Protein AF-A0A8S0RV98-F1 (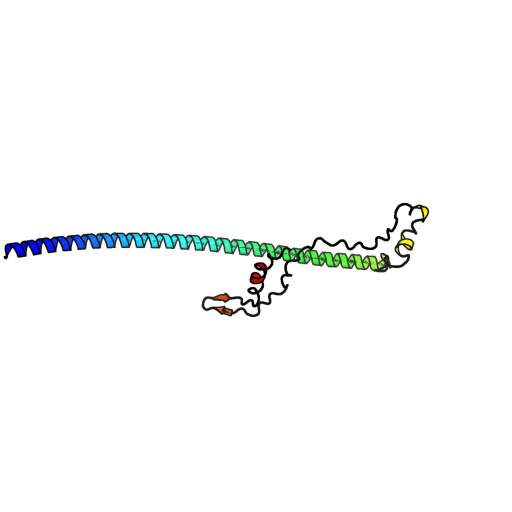afdb_monomer_lite)

Secondary structure (DSSP, 8-state):
-HHHHHHHHHHHHHHHHHHHHHHHHHHHHHHHHHHHHHHHHHHHHHHHHHHHHHHHHHHHHHHHHHHHHHHHHHHHHHHHHHHHHHHHHHHHHTT--TTGGGSTTHHHHHH-PPPGGG-TT------------------PPPPPS------EEE-TTS-EEE--SSSTTHHHHTTTSS----

Structure (mmCIF, N/CA/C/O backbone):
data_AF-A0A8S0RV98-F1
#
_entry.id   AF-A0A8S0RV98-F1
#
loop_
_atom_site.group_PDB
_atom_site.id
_atom_site.type_symbol
_atom_site.label_atom_id
_atom_site.label_alt_id
_atom_site.label_comp_id
_atom_site.label_asym_id
_atom_site.label_entity_id
_atom_site.label_seq_id
_atom_site.pdbx_PDB_ins_code
_atom_site.Cartn_x
_atom_site.Cartn_y
_atom_site.Cartn_z
_atom_site.occupancy
_atom_site.B_iso_or_equiv
_atom_site.auth_seq_id
_atom_site.auth_comp_id
_atom_site.auth_asym_id
_atom_site.auth_atom_id
_atom_site.pdbx_PDB_model_num
ATOM 1 N N . MET A 1 1 ? -26.955 -9.764 72.914 1.00 72.31 1 MET A N 1
ATOM 2 C CA . MET A 1 1 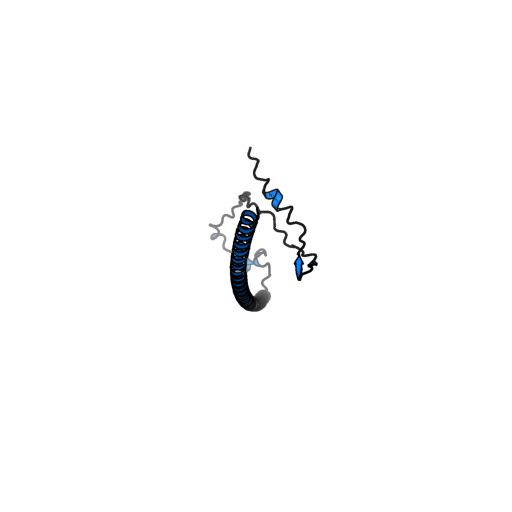? -26.156 -10.585 71.975 1.00 72.31 1 MET A CA 1
ATOM 3 C C . MET A 1 1 ? -26.896 -10.869 70.667 1.00 72.31 1 MET A C 1
ATOM 5 O O . MET A 1 1 ? -26.377 -10.529 69.619 1.00 72.31 1 MET A O 1
ATOM 9 N N . THR A 1 2 ? -28.127 -11.392 70.691 1.00 85.75 2 THR A N 1
ATOM 10 C CA . THR A 1 2 ? -28.906 -11.722 69.474 1.00 85.75 2 THR A CA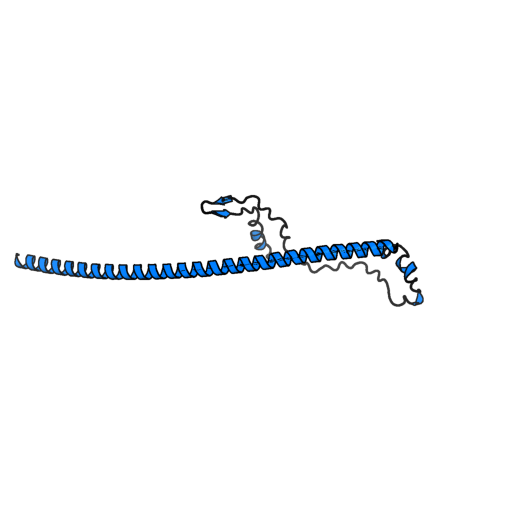 1
ATOM 11 C C . THR A 1 2 ? -29.288 -10.524 68.588 1.00 85.75 2 THR A C 1
ATOM 13 O O . THR A 1 2 ? -29.343 -10.670 67.372 1.00 85.75 2 THR A O 1
ATOM 16 N N . GLY A 1 3 ? -29.534 -9.340 69.166 1.00 93.25 3 GLY A N 1
ATOM 17 C CA . GLY A 1 3 ? -29.827 -8.114 68.404 1.00 93.25 3 GLY A CA 1
ATOM 18 C C . GLY A 1 3 ? -28.632 -7.591 67.601 1.00 93.25 3 GLY A C 1
ATOM 19 O O . GLY A 1 3 ? -28.787 -7.282 66.428 1.00 93.25 3 GLY A O 1
ATOM 20 N N . ILE A 1 4 ? -27.442 -7.596 68.211 1.00 95.00 4 ILE A N 1
ATOM 21 C CA . ILE A 1 4 ? -26.184 -7.156 67.583 1.00 95.00 4 ILE A CA 1
ATOM 22 C C . ILE A 1 4 ? -25.847 -8.057 66.389 1.00 95.00 4 ILE A C 1
ATOM 24 O O . ILE A 1 4 ? -25.647 -7.567 65.287 1.00 95.00 4 ILE A O 1
ATOM 28 N N . ILE A 1 5 ? -25.914 -9.383 66.569 1.00 95.31 5 ILE A N 1
ATOM 29 C CA . ILE A 1 5 ? -25.657 -10.353 65.489 1.00 95.31 5 ILE A CA 1
ATOM 30 C C . ILE A 1 5 ? -26.621 -10.153 64.307 1.00 95.31 5 ILE A C 1
ATOM 32 O O . ILE A 1 5 ? -26.229 -10.271 63.148 1.00 95.31 5 ILE A O 1
ATOM 36 N N . ARG A 1 6 ? -27.897 -9.846 64.575 1.00 96.94 6 ARG A N 1
ATOM 37 C CA . ARG A 1 6 ? -28.886 -9.575 63.519 1.00 96.94 6 ARG A CA 1
ATOM 38 C C . ARG A 1 6 ? -28.551 -8.305 62.735 1.00 96.94 6 ARG A C 1
ATOM 40 O O . ARG A 1 6 ? -28.780 -8.267 61.528 1.00 96.94 6 ARG A O 1
ATOM 47 N N . GLU A 1 7 ? -28.049 -7.283 63.415 1.00 97.31 7 GLU A N 1
ATOM 48 C CA . GLU A 1 7 ? -27.650 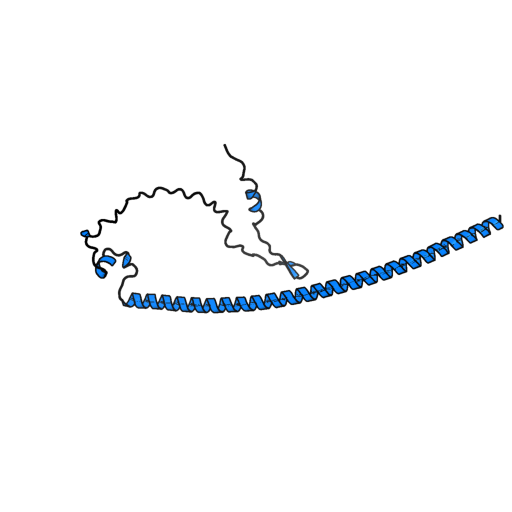-6.023 62.797 1.00 97.31 7 GLU A CA 1
ATOM 49 C C . GLU A 1 7 ? -26.398 -6.195 61.931 1.00 97.31 7 GLU A C 1
ATOM 51 O O . GLU A 1 7 ? -26.429 -5.812 60.762 1.00 97.31 7 GLU A O 1
ATOM 56 N N . GLU A 1 8 ? -25.371 -6.885 62.438 1.00 97.31 8 GLU A N 1
ATOM 57 C CA . GLU A 1 8 ? -24.144 -7.216 61.695 1.00 97.31 8 GLU A CA 1
ATOM 58 C C . GLU A 1 8 ? -24.415 -8.093 60.457 1.00 97.31 8 GLU A C 1
ATOM 60 O O . GLU A 1 8 ? -23.872 -7.861 59.378 1.00 97.31 8 GLU A O 1
ATOM 65 N N . LEU A 1 9 ? -25.324 -9.070 60.550 1.00 97.06 9 LEU A N 1
ATOM 66 C CA . LEU A 1 9 ? -25.785 -9.825 59.373 1.00 97.06 9 LEU A CA 1
ATOM 67 C C . LEU A 1 9 ? -26.526 -8.929 58.369 1.00 97.06 9 LEU A C 1
ATOM 69 O O . LEU A 1 9 ? -26.454 -9.134 57.154 1.00 97.06 9 LEU A O 1
ATOM 73 N N . GLY A 1 10 ? -27.262 -7.935 58.865 1.00 97.75 10 GLY A N 1
ATOM 74 C CA . GLY A 1 10 ? -27.980 -6.965 58.047 1.00 97.75 10 GLY A CA 1
ATOM 75 C C . GLY A 1 10 ? -27.064 -5.980 57.320 1.00 97.75 10 GLY A C 1
ATOM 76 O O . GLY A 1 10 ? -27.384 -5.595 56.191 1.00 97.75 10 GLY A O 1
ATOM 77 N N . THR A 1 11 ? -25.956 -5.566 57.937 1.00 98.06 11 THR A N 1
ATOM 78 C CA . THR A 1 11 ? -24.916 -4.743 57.299 1.00 98.06 11 THR A CA 1
ATOM 79 C C . THR A 1 11 ? -24.158 -5.564 56.265 1.00 98.06 11 THR A C 1
ATOM 81 O O . THR A 1 11 ? -24.210 -5.212 55.091 1.00 98.06 11 THR A O 1
ATOM 84 N N . MET A 1 12 ? -23.631 -6.734 56.636 1.00 98.19 12 MET A N 1
ATOM 85 C CA . MET A 1 12 ? -22.887 -7.612 55.723 1.00 98.19 12 MET A CA 1
ATOM 86 C C . MET A 1 12 ? -23.691 -7.972 54.466 1.00 98.19 12 MET A C 1
ATOM 88 O O . MET A 1 12 ? -23.167 -7.944 53.354 1.00 98.19 12 MET A O 1
ATOM 92 N N . ARG A 1 13 ? -24.996 -8.251 54.609 1.00 97.94 13 ARG A N 1
ATOM 93 C CA . ARG A 1 13 ? -25.874 -8.505 53.455 1.00 97.94 13 ARG A CA 1
ATOM 94 C C . ARG A 1 13 ? -25.981 -7.291 52.528 1.00 97.94 13 ARG A C 1
ATOM 96 O O . ARG A 1 13 ? -26.041 -7.469 51.315 1.00 97.94 13 ARG A O 1
ATOM 103 N N . ARG A 1 14 ? -26.073 -6.076 53.076 1.00 98.44 14 ARG A N 1
ATOM 104 C CA . ARG A 1 14 ? -26.167 -4.842 52.276 1.00 98.44 14 ARG A CA 1
ATOM 105 C C . ARG A 1 14 ? -24.852 -4.537 51.571 1.00 98.44 14 ARG A C 1
ATOM 107 O O . ARG A 1 14 ? -24.887 -4.226 50.384 1.00 98.44 14 ARG A O 1
ATOM 114 N N . ASP A 1 15 ? -23.736 -4.680 52.271 1.00 98.44 15 ASP A N 1
ATOM 115 C CA . ASP A 1 15 ? -22.403 -4.431 51.722 1.00 98.44 15 ASP A CA 1
ATOM 116 C C . ASP A 1 15 ? -22.124 -5.400 50.569 1.00 98.44 15 ASP A C 1
ATOM 118 O O . ASP A 1 15 ? -21.835 -4.966 49.455 1.00 98.44 15 ASP A O 1
ATOM 122 N N . PHE A 1 16 ? -22.384 -6.697 50.774 1.00 98.38 16 PHE A N 1
ATOM 123 C CA . PHE A 1 16 ? -22.252 -7.706 49.722 1.00 98.38 16 PHE A CA 1
ATOM 124 C C . PHE A 1 16 ? -23.135 -7.405 48.502 1.00 98.38 16 PHE A C 1
ATOM 126 O O . PHE A 1 16 ? -22.680 -7.483 47.364 1.00 98.38 16 PHE A O 1
ATOM 133 N N . MET A 1 17 ? -24.402 -7.028 48.707 1.00 98.50 17 MET A N 1
ATOM 134 C CA . MET A 1 17 ? -25.285 -6.666 47.589 1.00 98.50 17 MET A CA 1
ATOM 135 C C . MET A 1 17 ? -24.799 -5.417 46.848 1.00 98.50 17 MET A C 1
ATOM 137 O O . MET A 1 17 ? -24.956 -5.333 45.631 1.00 98.50 17 MET A O 1
ATOM 141 N N . THR A 1 18 ? -24.193 -4.469 47.562 1.00 98.50 18 THR A N 1
ATOM 142 C CA . THR A 1 18 ? -23.618 -3.253 46.976 1.00 98.50 18 THR A CA 1
ATOM 143 C C . THR A 1 18 ? -22.417 -3.595 46.098 1.00 98.50 18 THR A C 1
ATOM 145 O O . THR A 1 18 ? -22.380 -3.172 44.943 1.00 98.50 18 THR A O 1
ATOM 148 N N . GLU A 1 19 ? -21.493 -4.428 46.586 1.00 98.69 19 GLU A N 1
ATOM 149 C CA . GLU A 1 19 ? -20.354 -4.903 45.790 1.00 98.69 19 GLU A CA 1
ATOM 150 C C . GLU A 1 19 ? -20.797 -5.717 44.571 1.00 98.69 19 GLU A C 1
ATOM 152 O O . GLU A 1 19 ? -20.301 -5.492 43.470 1.00 98.69 19 GLU A O 1
ATOM 157 N N . VAL A 1 20 ? -21.782 -6.611 44.710 1.00 98.56 20 VAL A N 1
ATOM 158 C CA . VAL A 1 20 ? -22.303 -7.389 43.571 1.00 98.56 20 VAL A CA 1
ATOM 159 C C . VAL A 1 20 ? -22.888 -6.478 42.487 1.00 98.56 20 VAL A C 1
ATOM 161 O O . VAL A 1 20 ? -22.684 -6.725 41.295 1.00 98.56 20 VAL A O 1
ATOM 164 N N . VAL A 1 21 ? -23.610 -5.421 42.871 1.00 98.50 21 VAL A N 1
ATOM 165 C CA . VAL A 1 21 ? -24.144 -4.438 41.917 1.00 98.50 21 VAL A CA 1
ATOM 166 C C . VAL A 1 21 ? -23.015 -3.641 41.260 1.00 98.50 21 VAL A C 1
ATOM 168 O O . VAL A 1 21 ? -23.049 -3.465 40.040 1.00 98.50 21 VAL A O 1
ATOM 171 N N . ALA A 1 22 ? -22.007 -3.218 42.028 1.00 98.50 22 ALA A N 1
ATOM 172 C CA . ALA A 1 22 ? -20.840 -2.506 41.510 1.00 98.50 22 ALA A CA 1
ATOM 173 C C . ALA A 1 22 ? -20.064 -3.356 40.490 1.00 98.50 22 ALA A C 1
ATOM 175 O O . ALA A 1 22 ? -19.907 -2.935 39.343 1.00 98.50 22 ALA A O 1
ATOM 176 N N . LEU A 1 23 ? -19.711 -4.596 40.845 1.00 98.69 23 LEU A N 1
ATOM 177 C CA . LEU A 1 23 ? -19.019 -5.541 39.962 1.00 98.69 23 LEU A CA 1
ATOM 178 C C . LEU A 1 23 ? -19.812 -5.817 38.682 1.00 98.69 23 LEU A C 1
ATOM 180 O O . LEU A 1 23 ? -19.250 -5.899 37.591 1.00 98.69 23 LEU A O 1
ATOM 184 N N . ARG A 1 24 ? -21.142 -5.930 38.775 1.00 98.50 24 ARG A N 1
ATOM 185 C CA . ARG A 1 24 ? -21.992 -6.102 37.588 1.00 98.50 24 ARG A CA 1
ATOM 186 C C . ARG A 1 24 ? -21.954 -4.873 36.675 1.00 98.50 24 ARG A C 1
ATOM 188 O O . ARG A 1 24 ? -22.001 -5.030 35.454 1.00 98.50 24 ARG A O 1
ATOM 195 N N . GLY A 1 25 ? -21.859 -3.680 37.259 1.00 98.56 25 GLY A N 1
ATOM 196 C CA . GLY A 1 25 ? -21.644 -2.426 36.541 1.00 98.56 25 GLY A CA 1
ATOM 197 C C . GLY A 1 25 ? -20.293 -2.396 35.829 1.00 98.56 25 GLY A C 1
ATOM 198 O O . GLY A 1 25 ? -20.255 -2.170 34.620 1.00 98.56 25 GLY A O 1
ATOM 199 N N . GLU A 1 26 ? -19.212 -2.702 36.544 1.00 98.75 26 GLU A N 1
ATOM 200 C CA . GLU A 1 26 ? -17.846 -2.759 36.004 1.00 98.75 26 GLU A CA 1
ATOM 201 C C . GLU A 1 26 ? -17.720 -3.774 34.862 1.00 98.75 26 GLU A C 1
ATOM 203 O O . GLU A 1 26 ? -17.210 -3.443 33.794 1.00 98.75 26 GLU A O 1
ATOM 208 N N . ILE A 1 27 ? -18.283 -4.978 35.019 1.00 98.69 27 ILE A N 1
ATOM 209 C CA . ILE A 1 27 ? -18.341 -5.986 33.946 1.00 98.69 27 ILE A CA 1
ATOM 210 C C . ILE A 1 27 ? -19.108 -5.447 32.727 1.00 98.69 27 ILE A C 1
ATOM 212 O O . ILE A 1 27 ? -18.744 -5.728 31.583 1.00 98.69 27 ILE A O 1
ATOM 216 N N . GLY A 1 28 ? -20.178 -4.680 32.951 1.00 98.69 28 GLY A N 1
ATOM 217 C CA . GLY A 1 28 ? -20.951 -4.044 31.884 1.00 98.69 28 GLY A CA 1
ATOM 218 C C . GLY A 1 28 ? -20.181 -2.946 31.147 1.00 98.69 28 GLY A C 1
ATOM 219 O O . GLY A 1 28 ? -20.350 -2.803 29.935 1.00 98.69 28 GLY A O 1
ATOM 220 N N . VAL A 1 29 ? -19.341 -2.188 31.856 1.00 98.69 29 VAL A N 1
ATOM 221 C CA . VAL A 1 29 ? -18.413 -1.209 31.268 1.00 98.69 29 VAL A CA 1
ATOM 222 C C . VAL A 1 29 ? -17.350 -1.936 30.450 1.00 98.69 29 VAL A C 1
ATOM 224 O O . VAL A 1 29 ? -17.283 -1.722 29.244 1.00 98.69 29 VAL A O 1
ATOM 227 N N . LEU A 1 30 ? -16.639 -2.894 31.050 1.00 98.69 30 LEU A N 1
ATOM 228 C CA . LEU A 1 30 ? -15.562 -3.634 30.391 1.00 98.69 30 LEU A CA 1
ATOM 229 C C . LEU A 1 30 ? -16.034 -4.342 29.111 1.00 98.69 30 LEU A C 1
ATOM 231 O O . LEU A 1 30 ? -15.334 -4.343 28.102 1.00 98.69 30 LEU A O 1
ATOM 235 N N . ARG A 1 31 ? -17.246 -4.914 29.116 1.00 98.62 31 ARG A N 1
ATOM 236 C CA . ARG A 1 31 ? -17.841 -5.511 27.909 1.00 98.62 31 ARG A CA 1
ATOM 237 C C . ARG A 1 31 ? -18.076 -4.493 26.795 1.00 98.62 31 ARG A C 1
ATOM 239 O O . ARG A 1 31 ? -17.867 -4.832 25.631 1.00 98.62 31 ARG A O 1
ATOM 246 N N . ARG A 1 32 ? -18.547 -3.287 27.128 1.00 98.69 32 ARG A N 1
ATOM 247 C CA . ARG A 1 32 ? -18.758 -2.221 26.139 1.00 98.69 32 ARG A CA 1
ATOM 248 C C . ARG A 1 32 ? -17.429 -1.737 25.589 1.00 98.69 32 ARG A C 1
ATOM 250 O O . ARG A 1 32 ? -17.288 -1.721 24.375 1.00 98.69 32 ARG A O 1
ATOM 257 N N . ASP A 1 33 ? -16.470 -1.446 26.458 1.00 98.62 33 ASP A N 1
ATOM 258 C CA . ASP A 1 33 ? -15.150 -0.957 26.059 1.00 98.62 33 ASP A CA 1
ATOM 259 C C . ASP A 1 33 ? -14.465 -1.966 25.135 1.00 98.62 33 ASP A C 1
ATOM 261 O O . ASP A 1 33 ? -14.075 -1.624 24.025 1.00 98.62 33 ASP A O 1
ATOM 265 N N . PHE A 1 34 ? -14.452 -3.249 25.510 1.00 98.62 34 PHE A N 1
ATOM 266 C CA . PHE A 1 34 ? -13.880 -4.299 24.667 1.00 98.62 34 PHE A CA 1
ATOM 267 C C . PHE A 1 34 ? -14.591 -4.436 23.312 1.00 98.62 34 PHE A C 1
ATOM 269 O O . PHE A 1 34 ? -13.952 -4.702 22.296 1.00 98.62 34 PHE A O 1
ATOM 276 N N . THR A 1 35 ? -15.911 -4.235 23.271 1.00 98.62 35 THR A N 1
ATOM 277 C CA . THR A 1 35 ? -16.662 -4.239 22.006 1.00 98.62 35 THR A CA 1
ATOM 278 C C . THR A 1 35 ? -16.274 -3.045 21.133 1.00 98.62 35 THR A C 1
ATOM 280 O O . THR A 1 35 ? -16.058 -3.225 19.937 1.00 98.62 35 THR A O 1
ATOM 283 N N . THR A 1 36 ? -16.158 -1.851 21.719 1.00 98.62 36 THR A N 1
ATOM 284 C CA . THR A 1 36 ? -15.737 -0.629 21.020 1.00 98.62 36 THR A CA 1
ATOM 285 C C . THR A 1 36 ? -14.336 -0.782 20.437 1.00 98.62 36 THR A C 1
ATOM 287 O O . THR A 1 36 ? -14.155 -0.564 19.242 1.00 98.62 36 THR A O 1
ATOM 290 N N . GLU A 1 37 ? -13.374 -1.241 21.238 1.00 98.75 37 GLU A N 1
ATOM 291 C CA . GLU A 1 37 ? -11.988 -1.423 20.795 1.00 98.75 37 GLU A CA 1
ATOM 292 C C . GLU A 1 37 ? -11.876 -2.473 19.680 1.00 98.75 37 GLU A C 1
ATOM 294 O O . GLU A 1 37 ? -11.177 -2.261 18.693 1.00 98.75 37 GLU A O 1
ATOM 299 N N . ILE A 1 38 ? -12.617 -3.587 19.765 1.00 98.69 38 ILE A N 1
ATOM 300 C CA . ILE A 1 38 ? -12.647 -4.585 18.681 1.00 98.69 38 ILE A CA 1
ATOM 301 C C . ILE A 1 38 ? -13.174 -3.983 17.377 1.00 98.69 38 ILE A C 1
ATOM 303 O O . ILE A 1 38 ? -12.653 -4.298 16.304 1.00 98.69 38 ILE A O 1
ATOM 307 N N . VAL A 1 39 ? -14.225 -3.162 17.445 1.00 98.69 39 VAL A N 1
ATOM 308 C CA . VAL A 1 39 ? -14.785 -2.507 16.257 1.00 98.69 39 VAL A CA 1
ATOM 309 C C . VAL A 1 39 ? -13.768 -1.536 15.663 1.00 98.69 39 VAL A C 1
ATOM 311 O O . VAL A 1 39 ? -13.505 -1.631 14.465 1.00 98.69 39 VAL A O 1
ATOM 314 N N . ALA A 1 40 ? -13.135 -0.701 16.490 1.00 98.62 40 ALA A N 1
ATOM 315 C CA . ALA A 1 40 ? -12.103 0.239 16.056 1.00 98.62 40 ALA A CA 1
ATOM 316 C C . ALA A 1 40 ? -10.929 -0.479 15.368 1.00 98.62 40 ALA A C 1
ATOM 318 O O . ALA A 1 40 ? -10.603 -0.181 14.220 1.00 98.62 40 ALA A O 1
ATOM 319 N N . VAL A 1 41 ? -10.373 -1.520 15.997 1.00 98.81 41 VAL A N 1
ATOM 320 C CA . VAL A 1 41 ? -9.285 -2.323 15.411 1.00 98.81 41 VAL A CA 1
ATOM 321 C C . VAL A 1 41 ? -9.711 -2.959 14.084 1.00 98.81 41 VAL A C 1
ATOM 323 O O . VAL A 1 41 ? -8.935 -3.015 13.129 1.00 98.81 41 VAL A O 1
ATOM 326 N N . ARG A 1 42 ? -10.956 -3.437 13.974 1.00 98.62 42 ARG A N 1
ATOM 327 C CA . ARG A 1 42 ? -11.465 -4.023 12.725 1.00 98.62 42 ARG A CA 1
ATOM 328 C C . ARG A 1 42 ? -11.574 -2.988 11.605 1.00 98.62 42 ARG A C 1
ATOM 330 O O . ARG A 1 42 ? -11.328 -3.330 10.445 1.00 98.62 42 ARG A O 1
ATOM 337 N N . GLU A 1 43 ? -11.958 -1.762 11.935 1.00 98.75 43 GLU A N 1
ATOM 338 C CA . GLU A 1 43 ? -12.013 -0.644 10.994 1.00 98.75 43 GLU A CA 1
ATOM 339 C C . GLU A 1 43 ? -10.612 -0.236 10.536 1.00 98.75 43 GLU A C 1
ATOM 341 O O . GLU A 1 43 ? -10.384 -0.156 9.326 1.00 98.75 43 GLU A O 1
ATOM 346 N N . GLU A 1 44 ? -9.661 -0.092 11.460 1.00 98.75 44 GLU A N 1
ATOM 347 C CA . GLU A 1 44 ? -8.256 0.214 11.158 1.00 98.75 44 GLU A CA 1
ATOM 348 C C . GLU A 1 44 ? -7.617 -0.850 10.258 1.00 98.75 44 GLU A C 1
ATOM 350 O O . GLU A 1 44 ? -7.025 -0.522 9.228 1.00 98.75 44 GLU A O 1
ATOM 355 N N . ILE A 1 45 ? -7.816 -2.138 10.564 1.00 98.69 45 ILE A N 1
ATOM 356 C CA . ILE A 1 45 ? -7.372 -3.243 9.698 1.00 98.69 45 ILE A CA 1
ATOM 357 C C . ILE A 1 45 ? -8.019 -3.137 8.307 1.00 98.69 45 ILE A C 1
ATOM 359 O O . ILE A 1 45 ? -7.379 -3.413 7.288 1.00 98.69 45 ILE A O 1
ATOM 363 N N . GLY A 1 46 ? -9.292 -2.740 8.243 1.00 98.62 46 GLY A N 1
ATOM 364 C CA . GLY A 1 46 ? -10.008 -2.524 6.988 1.00 98.62 46 GLY A CA 1
ATOM 365 C C . GLY A 1 46 ? -9.439 -1.371 6.157 1.00 98.62 46 GLY A C 1
ATOM 366 O O . GLY A 1 46 ? -9.381 -1.489 4.931 1.00 98.62 46 GLY A O 1
ATOM 367 N N . VAL A 1 47 ? -9.017 -0.283 6.807 1.00 98.56 47 VAL A N 1
ATOM 368 C CA . VAL A 1 47 ? -8.312 0.846 6.180 1.00 98.56 47 VAL A CA 1
ATOM 369 C C . VAL A 1 47 ? -6.962 0.387 5.651 1.00 98.56 47 VAL A C 1
ATOM 371 O O . VAL A 1 47 ? -6.751 0.429 4.441 1.00 98.56 47 VAL A O 1
ATOM 374 N N . LEU A 1 48 ? -6.117 -0.178 6.514 1.00 98.69 48 LEU A N 1
ATOM 375 C CA . LEU A 1 48 ? -4.767 -0.603 6.151 1.00 98.69 48 LEU A CA 1
ATOM 376 C C . LEU A 1 48 ? -4.763 -1.584 4.972 1.00 98.69 48 LEU A C 1
ATOM 378 O O . LEU A 1 48 ? -3.941 -1.484 4.065 1.00 98.69 48 LEU A O 1
ATOM 382 N N . ARG A 1 49 ? -5.721 -2.518 4.938 1.00 98.56 49 ARG A N 1
ATOM 383 C CA . ARG A 1 49 ? -5.855 -3.466 3.826 1.00 98.56 49 ARG A CA 1
ATOM 384 C C . ARG A 1 49 ? -6.201 -2.776 2.502 1.00 98.56 49 ARG A C 1
ATOM 386 O O . ARG A 1 49 ? -5.712 -3.211 1.459 1.00 98.56 49 ARG A O 1
ATOM 393 N N . ARG A 1 50 ? -7.067 -1.758 2.521 1.00 98.50 50 ARG A N 1
ATOM 394 C CA . ARG A 1 50 ? -7.443 -0.997 1.316 1.00 98.50 50 ARG A CA 1
ATOM 395 C C . ARG A 1 50 ? -6.278 -0.164 0.805 1.00 98.50 50 ARG A C 1
ATOM 397 O O . ARG A 1 50 ? -6.006 -0.214 -0.393 1.00 98.50 50 ARG A O 1
ATOM 404 N N . ASP A 1 51 ? -5.593 0.528 1.703 1.00 98.44 51 ASP A N 1
ATOM 405 C CA . ASP A 1 51 ? -4.465 1.393 1.358 1.00 98.44 51 ASP A CA 1
ATOM 406 C C . ASP A 1 51 ? -3.344 0.551 0.746 1.00 98.44 51 ASP A C 1
ATOM 408 O O . ASP A 1 51 ? -2.969 0.759 -0.403 1.00 98.44 51 ASP A O 1
ATOM 412 N N . PHE A 1 52 ? -2.958 -0.540 1.413 1.00 98.38 52 PHE A N 1
ATOM 413 C CA . PHE A 1 52 ? -1.932 -1.450 0.902 1.00 98.38 52 PHE A CA 1
ATOM 414 C C . PHE A 1 52 ? -2.298 -2.086 -0.449 1.00 98.38 52 PHE A C 1
ATOM 416 O O . PHE A 1 52 ? -1.444 -2.277 -1.312 1.00 98.38 52 PHE A O 1
ATOM 423 N N . THR A 1 53 ? -3.578 -2.410 -0.665 1.00 98.31 53 THR A N 1
ATOM 424 C CA . THR A 1 53 ? -4.037 -2.918 -1.969 1.00 98.31 53 THR A CA 1
ATOM 425 C C . THR A 1 53 ? -3.905 -1.851 -3.055 1.00 98.31 53 THR A C 1
ATOM 427 O O . THR A 1 53 ? -3.520 -2.171 -4.178 1.00 98.31 53 THR A O 1
ATOM 430 N N . THR A 1 54 ? -4.222 -0.600 -2.725 1.00 98.38 54 THR A N 1
ATOM 431 C CA . THR A 1 54 ? -4.147 0.535 -3.652 1.00 98.38 54 THR A CA 1
ATOM 432 C C . THR A 1 54 ? -2.698 0.813 -4.034 1.00 98.38 54 THR A C 1
ATOM 434 O O . THR A 1 54 ? -2.388 0.866 -5.224 1.00 98.38 54 THR A O 1
ATOM 437 N N . ASP A 1 55 ? -1.807 0.870 -3.047 1.00 98.50 55 ASP A N 1
ATOM 438 C CA . ASP A 1 55 ? -0.379 1.112 -3.254 1.00 98.50 55 ASP A CA 1
ATOM 439 C C . ASP A 1 55 ? 0.263 0.010 -4.105 1.00 98.50 55 ASP A C 1
ATOM 441 O O . ASP A 1 55 ? 0.996 0.300 -5.048 1.00 98.50 55 ASP A O 1
ATOM 445 N N . ILE A 1 56 ? -0.058 -1.265 -3.849 1.00 98.50 56 ILE A N 1
ATOM 446 C CA . ILE A 1 56 ? 0.448 -2.380 -4.668 1.00 98.50 56 ILE A CA 1
ATOM 447 C C . ILE A 1 56 ? 0.001 -2.257 -6.126 1.00 98.50 56 ILE A C 1
ATOM 449 O O . ILE A 1 56 ? 0.784 -2.549 -7.032 1.00 98.50 56 ILE A O 1
ATOM 453 N N . VAL A 1 57 ? -1.258 -1.883 -6.369 1.00 98.44 57 VAL A N 1
ATOM 454 C CA . VAL A 1 57 ? -1.768 -1.723 -7.737 1.00 98.44 57 VAL A CA 1
ATOM 455 C C . VAL A 1 57 ? -1.048 -0.572 -8.434 1.00 98.44 57 VAL A C 1
ATOM 457 O O . VAL A 1 57 ? -0.562 -0.774 -9.545 1.00 98.44 57 VAL A O 1
ATOM 460 N N . ALA A 1 58 ? -0.904 0.574 -7.764 1.00 98.38 58 ALA A N 1
ATOM 461 C CA . ALA A 1 58 ? -0.185 1.728 -8.295 1.00 98.38 58 ALA A CA 1
ATOM 462 C C . ALA A 1 58 ? 1.272 1.381 -8.642 1.00 98.38 58 ALA A C 1
ATOM 464 O O . ALA A 1 58 ? 1.694 1.571 -9.781 1.00 98.38 58 ALA A O 1
ATOM 465 N N . LEU A 1 59 ? 2.005 0.756 -7.715 1.00 98.69 59 LEU A N 1
ATOM 466 C CA . LEU A 1 59 ? 3.390 0.329 -7.941 1.00 98.69 59 LEU A CA 1
ATOM 467 C C . LEU A 1 59 ? 3.512 -0.669 -9.098 1.00 98.69 59 LEU A C 1
ATOM 469 O O . LEU A 1 59 ? 4.458 -0.609 -9.882 1.00 98.69 59 LEU A O 1
ATOM 473 N N . ARG A 1 60 ? 2.564 -1.604 -9.232 1.00 98.50 60 ARG A N 1
ATOM 474 C CA . ARG A 1 60 ? 2.575 -2.563 -10.345 1.00 98.50 60 ARG A CA 1
ATOM 475 C C . ARG A 1 60 ? 2.400 -1.856 -11.688 1.00 98.50 60 ARG A C 1
ATOM 477 O O . ARG A 1 60 ? 3.055 -2.241 -12.658 1.00 98.50 60 ARG A O 1
ATOM 484 N N . ASP A 1 61 ? 1.528 -0.857 -11.742 1.00 98.56 61 ASP A N 1
ATOM 485 C CA . ASP A 1 61 ? 1.276 -0.088 -12.956 1.00 98.56 61 ASP A CA 1
ATOM 486 C C . ASP A 1 61 ? 2.488 0.792 -13.307 1.00 98.56 61 ASP A C 1
ATOM 488 O O . ASP A 1 61 ? 2.924 0.782 -14.461 1.00 98.56 61 ASP A O 1
ATOM 492 N N . GLU A 1 62 ? 3.111 1.445 -12.321 1.00 98.69 62 GLU A N 1
ATOM 493 C CA . GLU A 1 62 ? 4.364 2.202 -12.488 1.00 98.69 62 GLU A CA 1
ATOM 494 C C . GLU A 1 62 ? 5.509 1.320 -13.006 1.00 98.69 62 GLU A C 1
ATOM 496 O O . GLU A 1 62 ? 6.168 1.663 -13.989 1.00 98.69 62 GLU A O 1
ATOM 501 N N . ILE A 1 63 ? 5.701 0.129 -12.428 1.00 98.50 63 ILE A N 1
ATOM 502 C CA . ILE A 1 63 ? 6.682 -0.853 -12.924 1.00 98.50 63 ILE A CA 1
ATOM 503 C C . ILE A 1 63 ? 6.352 -1.273 -14.365 1.00 98.50 63 ILE A C 1
ATOM 505 O O . ILE A 1 63 ? 7.256 -1.496 -15.175 1.00 98.50 63 ILE A O 1
ATOM 509 N N . GLY A 1 64 ? 5.067 -1.395 -14.705 1.00 98.50 64 GLY A N 1
ATOM 510 C CA . GLY A 1 64 ? 4.612 -1.708 -16.059 1.00 98.50 64 GLY A CA 1
ATOM 511 C C . GLY A 1 64 ? 4.913 -0.603 -17.076 1.00 98.50 64 GLY A C 1
ATOM 512 O O . GLY A 1 64 ? 5.216 -0.908 -18.232 1.00 98.50 64 GLY A O 1
ATOM 513 N N . VAL A 1 65 ? 4.849 0.666 -16.666 1.00 98.56 65 VAL A N 1
ATOM 514 C CA . VAL A 1 65 ? 5.295 1.815 -17.472 1.00 98.56 65 VAL A CA 1
ATOM 515 C C . VAL A 1 65 ? 6.809 1.765 -17.646 1.00 98.56 65 VAL A C 1
ATOM 517 O O . VAL A 1 65 ? 7.275 1.672 -18.776 1.00 98.56 65 VAL A O 1
ATOM 520 N N . LEU A 1 66 ? 7.565 1.674 -16.550 1.00 98.69 66 LEU A N 1
ATOM 521 C CA . LEU A 1 66 ? 9.029 1.673 -16.590 1.00 98.69 66 LEU A CA 1
ATOM 522 C C . LEU A 1 66 ? 9.596 0.542 -17.464 1.00 98.69 66 LEU A C 1
ATOM 524 O O . LEU A 1 66 ? 10.557 0.735 -18.204 1.00 98.69 66 LEU A O 1
ATOM 528 N N . ARG A 1 67 ? 8.987 -0.650 -17.426 1.00 98.50 67 ARG A N 1
ATOM 529 C CA . ARG A 1 67 ? 9.378 -1.768 -18.301 1.00 98.50 67 ARG A CA 1
ATOM 530 C C . ARG A 1 67 ? 9.190 -1.465 -19.787 1.00 98.50 67 ARG A C 1
ATOM 532 O O . ARG A 1 67 ? 9.988 -1.951 -20.584 1.00 98.50 67 ARG A O 1
ATOM 539 N N . ARG A 1 68 ? 8.139 -0.725 -20.158 1.00 98.50 68 ARG A N 1
ATOM 540 C CA . ARG A 1 68 ? 7.920 -0.301 -21.549 1.00 98.50 68 ARG A CA 1
ATOM 541 C C . ARG A 1 68 ? 8.948 0.741 -21.952 1.00 98.50 68 ARG A C 1
ATOM 543 O O . ARG A 1 68 ? 9.632 0.514 -22.939 1.00 98.50 68 ARG A O 1
ATOM 550 N N . ASP A 1 69 ? 9.141 1.768 -21.131 1.00 98.62 69 ASP A N 1
ATOM 551 C CA . ASP A 1 69 ? 10.099 2.842 -21.409 1.00 98.62 69 ASP A CA 1
ATOM 552 C C . ASP A 1 69 ? 11.527 2.293 -21.595 1.00 98.62 69 ASP A C 1
ATOM 554 O O . ASP A 1 69 ? 12.230 2.670 -22.529 1.00 98.62 69 ASP A O 1
ATOM 558 N N . ILE A 1 70 ? 11.946 1.327 -20.767 1.00 98.56 70 ILE A N 1
ATOM 559 C CA . ILE A 1 70 ? 13.239 0.636 -20.932 1.00 98.56 70 ILE A CA 1
ATOM 560 C C . ILE A 1 70 ? 13.289 -0.173 -22.240 1.00 98.56 70 ILE A C 1
ATOM 562 O O . ILE A 1 70 ? 14.330 -0.227 -22.896 1.00 98.56 70 ILE A O 1
ATOM 566 N N . GLY A 1 71 ? 12.189 -0.827 -22.623 1.00 98.38 71 GLY A N 1
ATOM 567 C CA . GLY A 1 71 ? 12.096 -1.564 -23.886 1.00 98.38 71 GLY A CA 1
ATOM 568 C C . GLY A 1 71 ? 12.205 -0.653 -25.112 1.00 98.38 71 GLY A C 1
ATOM 569 O O . GLY A 1 71 ? 12.919 -0.980 -26.066 1.00 98.38 71 GLY A O 1
ATOM 570 N N . ASP A 1 72 ? 11.553 0.504 -25.058 1.00 98.44 72 ASP A N 1
ATOM 571 C CA . ASP A 1 72 ? 11.613 1.527 -26.100 1.00 98.44 72 ASP A CA 1
ATOM 572 C C . ASP A 1 72 ? 13.036 2.095 -26.199 1.00 98.44 72 ASP A C 1
ATOM 574 O O . ASP A 1 72 ? 13.633 2.070 -27.277 1.00 98.44 72 ASP A O 1
ATOM 578 N N . LEU A 1 73 ? 13.655 2.445 -25.064 1.00 98.75 73 LEU A N 1
ATOM 579 C CA . LEU A 1 73 ? 15.045 2.908 -25.012 1.00 98.75 73 LEU A CA 1
ATOM 580 C C . LEU A 1 73 ? 16.030 1.876 -25.587 1.00 98.75 73 LEU A C 1
ATOM 582 O O . LEU A 1 73 ? 16.939 2.230 -26.336 1.00 98.75 73 LEU A O 1
ATOM 586 N N . HIS A 1 74 ? 15.862 0.586 -25.278 1.00 98.50 74 HIS A N 1
ATOM 587 C CA . HIS A 1 74 ? 16.685 -0.467 -25.883 1.00 98.50 74 HIS A CA 1
ATOM 588 C C . HIS A 1 74 ? 16.563 -0.498 -27.409 1.00 98.50 74 HIS A C 1
ATOM 590 O O . HIS A 1 74 ? 17.565 -0.704 -28.100 1.00 98.50 74 HIS A O 1
ATOM 596 N N . THR A 1 75 ? 15.355 -0.289 -27.931 1.00 98.50 75 THR A N 1
ATOM 597 C CA . THR A 1 75 ? 15.098 -0.253 -29.374 1.00 98.50 75 THR A CA 1
ATOM 598 C C . THR A 1 75 ? 15.770 0.958 -30.016 1.00 98.50 75 THR A C 1
ATOM 600 O O . THR A 1 75 ? 16.460 0.811 -31.027 1.00 98.50 75 THR A O 1
ATOM 603 N N . GLU A 1 76 ? 15.649 2.133 -29.400 1.00 98.69 76 GLU A N 1
ATOM 604 C CA . GLU A 1 76 ? 16.298 3.366 -29.857 1.00 98.69 76 GLU A CA 1
ATOM 605 C C . GLU A 1 76 ? 17.828 3.250 -29.847 1.00 98.69 76 GLU A C 1
ATOM 607 O O . GLU A 1 76 ? 18.487 3.585 -30.832 1.00 98.69 76 GLU A O 1
ATOM 612 N N . VAL A 1 77 ? 18.413 2.697 -28.781 1.00 98.62 77 VAL A N 1
ATOM 613 C CA . VAL A 1 77 ? 19.865 2.472 -28.691 1.00 98.62 77 VAL A CA 1
ATOM 614 C C . VAL A 1 77 ? 20.341 1.463 -29.739 1.00 98.62 77 VAL A C 1
ATOM 616 O O . VAL A 1 77 ? 21.422 1.632 -30.310 1.00 98.62 77 VAL A O 1
ATOM 619 N N . ALA A 1 78 ? 19.564 0.413 -30.021 1.00 98.50 78 ALA A N 1
ATOM 620 C CA . ALA A 1 78 ? 19.894 -0.543 -31.075 1.00 98.50 78 ALA A CA 1
ATOM 621 C C . ALA A 1 78 ? 19.871 0.112 -32.466 1.00 98.50 78 ALA A C 1
ATOM 623 O O . ALA A 1 78 ? 20.792 -0.116 -33.254 1.00 98.50 78 ALA A O 1
ATOM 624 N N . ALA A 1 79 ? 18.873 0.958 -32.739 1.00 98.31 79 ALA A N 1
ATOM 625 C CA . ALA A 1 79 ? 18.797 1.736 -33.972 1.00 98.31 79 ALA A CA 1
ATOM 626 C C . ALA A 1 79 ? 19.996 2.688 -34.105 1.00 98.31 79 ALA A C 1
ATOM 628 O O . ALA A 1 79 ? 20.707 2.630 -35.105 1.00 98.31 79 ALA A O 1
ATOM 629 N N . LEU A 1 80 ? 20.312 3.453 -33.054 1.00 98.69 80 LEU A N 1
ATOM 630 C CA . LEU A 1 80 ? 21.454 4.371 -33.039 1.00 98.69 80 LEU A CA 1
ATOM 631 C C . LEU A 1 80 ? 22.787 3.643 -33.265 1.00 98.69 80 LEU A C 1
ATOM 633 O O . LEU A 1 80 ? 23.654 4.130 -33.988 1.00 98.69 80 LEU A O 1
ATOM 637 N N . ARG A 1 81 ? 22.967 2.452 -32.679 1.00 98.44 81 ARG A N 1
ATOM 638 C CA . ARG A 1 81 ? 24.144 1.609 -32.953 1.00 98.44 81 ARG A CA 1
ATOM 639 C C . ARG A 1 81 ? 24.220 1.206 -34.426 1.00 98.44 81 ARG A C 1
ATOM 641 O O . ARG A 1 81 ? 25.319 1.187 -34.981 1.00 98.44 81 ARG A O 1
ATOM 648 N N . GLY A 1 82 ? 23.079 0.899 -35.044 1.00 98.19 82 GLY A N 1
ATOM 649 C CA . GLY A 1 82 ? 22.967 0.653 -36.481 1.00 98.19 82 GLY A CA 1
ATOM 650 C C . GLY A 1 82 ? 23.377 1.871 -37.308 1.00 98.19 82 GLY A C 1
ATOM 651 O O . GLY A 1 82 ? 24.233 1.747 -38.182 1.00 98.19 82 GLY A O 1
ATOM 652 N N . ASP A 1 83 ? 22.853 3.049 -36.975 1.00 98.31 83 ASP A N 1
ATOM 653 C CA . ASP A 1 83 ? 23.173 4.304 -37.662 1.00 98.31 83 ASP A CA 1
ATOM 654 C C . ASP A 1 83 ? 24.664 4.649 -37.551 1.00 98.31 83 ASP A C 1
ATOM 656 O O . ASP A 1 83 ? 25.315 4.942 -38.554 1.00 98.31 83 ASP A O 1
ATOM 660 N N . VAL A 1 84 ? 25.252 4.532 -36.355 1.00 97.94 84 VAL A N 1
ATOM 661 C CA . VAL A 1 84 ? 26.693 4.751 -36.129 1.00 97.94 84 VAL A CA 1
ATOM 662 C C . VAL A 1 84 ? 27.538 3.748 -36.916 1.00 97.94 84 VAL A C 1
ATOM 664 O O . VAL A 1 84 ? 28.565 4.122 -37.490 1.00 97.94 84 VAL A O 1
ATOM 667 N N . ALA A 1 85 ? 27.126 2.478 -36.978 1.00 96.12 85 ALA A N 1
ATOM 668 C CA . ALA A 1 85 ? 27.802 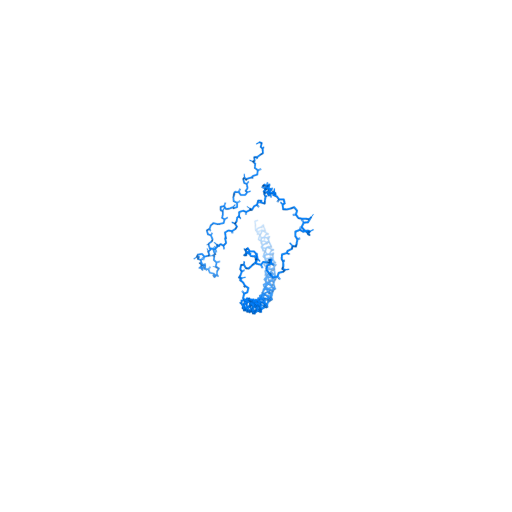1.475 -37.798 1.00 96.12 85 ALA A CA 1
ATOM 669 C C . ALA A 1 85 ? 27.707 1.810 -39.296 1.00 96.12 85 ALA A C 1
ATOM 671 O O . ALA A 1 85 ? 28.709 1.688 -40.004 1.00 96.12 85 ALA A O 1
ATOM 672 N N . GLY A 1 86 ? 26.549 2.289 -39.756 1.00 96.56 86 GLY A N 1
ATOM 673 C CA . GLY A 1 86 ? 26.337 2.765 -41.122 1.00 96.56 86 GLY A CA 1
ATOM 674 C C . GLY A 1 86 ? 27.233 3.954 -41.469 1.00 96.56 86 GLY A C 1
ATOM 675 O O . GLY A 1 86 ? 27.968 3.898 -42.451 1.00 96.56 86 GLY A O 1
ATOM 676 N N . VAL A 1 87 ? 27.268 4.989 -40.623 1.00 95.00 87 VAL A N 1
ATOM 677 C CA . VAL A 1 87 ? 28.168 6.147 -40.789 1.00 95.00 87 VAL A CA 1
ATOM 678 C C . VAL A 1 87 ? 29.628 5.699 -40.832 1.00 95.00 87 VAL A C 1
ATOM 680 O O . VAL A 1 87 ? 30.378 6.113 -41.714 1.00 95.00 87 VAL A O 1
ATOM 683 N N . ARG A 1 88 ? 30.033 4.806 -39.923 1.00 90.25 88 ARG A N 1
ATOM 684 C CA . ARG A 1 88 ? 31.384 4.230 -39.908 1.00 90.25 88 ARG A CA 1
ATOM 685 C C . ARG A 1 88 ? 31.707 3.473 -41.201 1.00 90.25 88 ARG A C 1
ATOM 687 O O . ARG A 1 88 ? 32.860 3.512 -41.626 1.00 90.25 88 ARG A O 1
ATOM 694 N N . GLY A 1 89 ? 30.733 2.779 -41.787 1.00 91.44 89 GLY A N 1
ATOM 695 C CA . GLY A 1 89 ? 30.854 2.119 -43.088 1.00 91.44 89 GLY A CA 1
ATOM 696 C C . GLY A 1 89 ? 31.052 3.128 -44.216 1.00 91.44 89 GLY A C 1
ATOM 697 O O . GLY A 1 89 ? 32.074 3.075 -44.894 1.00 91.44 89 GLY A O 1
ATOM 698 N N . ASN A 1 90 ? 30.151 4.106 -44.331 1.00 92.69 90 ASN A N 1
ATOM 699 C CA . ASN A 1 90 ? 30.201 5.155 -45.354 1.00 92.69 90 ASN A CA 1
ATOM 700 C C . ASN A 1 90 ? 31.522 5.946 -45.312 1.00 92.69 90 ASN A C 1
ATOM 702 O O . ASN A 1 90 ? 32.119 6.205 -46.350 1.00 92.69 90 ASN A O 1
ATOM 706 N N . VAL A 1 91 ? 32.016 6.300 -44.117 1.00 88.38 91 VAL A N 1
ATOM 707 C CA . VAL A 1 91 ? 33.333 6.949 -43.951 1.00 88.38 91 VAL A CA 1
ATOM 708 C C . VAL A 1 91 ? 34.477 6.011 -44.350 1.00 88.38 91 VAL A C 1
ATOM 710 O O . VAL A 1 91 ? 35.483 6.462 -44.879 1.00 88.38 91 VAL A O 1
ATOM 713 N N . GLY A 1 92 ? 34.346 4.702 -44.134 1.00 86.44 92 GLY A N 1
ATOM 714 C CA . GLY A 1 92 ? 35.326 3.734 -44.631 1.00 86.44 92 GLY A CA 1
ATOM 715 C C . GLY A 1 92 ? 35.368 3.658 -46.162 1.00 86.44 92 GLY A C 1
ATOM 716 O O . GLY A 1 92 ? 36.442 3.493 -46.736 1.00 86.44 92 GLY A O 1
ATOM 717 N N . GLU A 1 93 ? 34.222 3.817 -46.827 1.00 89.44 93 GLU A N 1
ATOM 718 C CA . GLU A 1 93 ? 34.112 3.802 -48.293 1.00 89.44 93 GLU A CA 1
ATOM 719 C C . GLU A 1 93 ? 34.722 5.040 -48.964 1.00 89.44 93 GLU A C 1
ATOM 721 O O . GLU A 1 93 ? 35.158 4.950 -50.111 1.00 89.44 93 GLU A O 1
ATOM 726 N N . THR A 1 94 ? 34.831 6.177 -48.263 1.00 87.38 94 THR A N 1
ATOM 727 C CA . THR A 1 94 ? 35.554 7.352 -48.789 1.00 87.38 94 THR A CA 1
ATOM 728 C C . THR A 1 94 ? 37.068 7.135 -48.858 1.00 87.38 94 THR A C 1
ATOM 730 O O . THR A 1 94 ? 37.772 7.947 -49.455 1.00 87.38 94 THR A O 1
ATOM 733 N N . GLY A 1 95 ? 37.582 6.052 -48.258 1.00 79.69 95 GLY A N 1
ATOM 734 C CA . GLY A 1 95 ? 39.009 5.738 -48.212 1.00 79.69 95 GLY A CA 1
ATOM 735 C C . GLY A 1 95 ? 39.797 6.560 -47.190 1.00 79.69 95 GLY A C 1
ATOM 736 O O . GLY A 1 95 ? 41.016 6.419 -47.131 1.00 79.69 95 GLY A O 1
ATOM 737 N N . VAL A 1 96 ? 39.126 7.386 -46.378 1.00 80.44 96 VAL A N 1
ATOM 738 C CA . VAL A 1 96 ? 39.749 8.179 -45.309 1.00 80.44 96 VAL A CA 1
ATOM 739 C C . VAL A 1 96 ? 40.186 7.247 -44.161 1.00 80.44 96 VAL A C 1
ATOM 741 O O . VAL A 1 96 ? 39.340 6.560 -43.577 1.00 80.44 96 VAL A O 1
ATOM 744 N N . PRO A 1 97 ? 41.486 7.190 -43.806 1.00 77.31 97 PRO A N 1
ATOM 745 C CA . PRO A 1 97 ? 41.970 6.385 -42.680 1.00 77.31 97 PRO A CA 1
ATOM 746 C C . PRO A 1 97 ? 41.323 6.759 -41.331 1.00 77.31 97 PRO A C 1
ATOM 748 O O . PRO A 1 97 ? 40.943 7.901 -41.087 1.00 77.31 97 PRO A O 1
ATOM 751 N N . ARG A 1 98 ? 41.209 5.806 -40.396 1.00 75.12 98 ARG A N 1
ATOM 752 C CA . ARG A 1 98 ? 40.562 6.046 -39.078 1.00 75.12 98 ARG A CA 1
ATOM 753 C C . ARG A 1 98 ? 41.340 7.039 -38.208 1.00 75.12 98 ARG A C 1
ATOM 755 O O . ARG A 1 98 ? 40.767 7.729 -37.371 1.00 75.12 98 ARG A O 1
ATOM 762 N N . ASP A 1 99 ? 42.643 7.059 -38.412 1.00 81.69 99 ASP A N 1
ATOM 763 C CA . ASP A 1 99 ? 43.658 7.919 -37.823 1.00 81.69 99 ASP A CA 1
ATOM 764 C C . ASP A 1 99 ? 44.084 9.026 -38.798 1.00 81.69 99 ASP A C 1
ATOM 766 O O . ASP A 1 99 ? 45.139 9.623 -38.618 1.00 81.69 99 ASP A O 1
ATOM 770 N N . TRP A 1 100 ? 43.277 9.322 -39.826 1.00 76.94 100 TRP A N 1
ATOM 771 C CA . TRP A 1 100 ? 43.592 10.333 -40.842 1.00 76.94 100 TRP A CA 1
ATOM 772 C C . TRP A 1 100 ? 43.872 11.723 -40.251 1.00 76.94 100 TRP A C 1
ATOM 774 O O . TRP A 1 100 ? 44.756 12.444 -40.698 1.00 76.94 100 TRP A O 1
ATOM 784 N N . TRP A 1 101 ? 43.168 12.070 -39.173 1.00 72.75 101 TRP A N 1
ATOM 785 C CA . TRP A 1 101 ? 43.400 13.299 -38.410 1.00 72.75 101 TRP A CA 1
ATOM 786 C C . TRP A 1 101 ? 44.723 13.292 -37.620 1.00 72.75 101 TRP A C 1
ATOM 788 O O . TRP A 1 101 ? 45.219 14.352 -37.255 1.00 72.75 101 TRP A O 1
ATOM 798 N N . ALA A 1 102 ? 45.285 12.111 -37.350 1.00 76.19 102 ALA A N 1
ATOM 799 C CA . ALA A 1 102 ? 46.535 11.905 -36.620 1.00 76.19 102 ALA A CA 1
ATOM 800 C C . ALA A 1 102 ? 47.716 11.542 -37.543 1.00 76.19 102 ALA A C 1
ATOM 802 O O . ALA A 1 102 ? 48.846 11.405 -37.072 1.00 76.19 102 ALA A O 1
ATOM 803 N N . THR A 1 103 ? 47.489 11.380 -38.851 1.00 76.12 103 THR A N 1
ATOM 804 C CA . THR A 1 103 ? 48.558 11.109 -39.820 1.00 76.12 103 THR A CA 1
ATOM 805 C C . THR A 1 103 ? 49.257 12.412 -40.192 1.00 76.12 103 THR A C 1
ATOM 807 O O . THR A 1 103 ? 48.608 13.431 -40.432 1.00 76.12 103 THR A O 1
ATOM 810 N N . ALA A 1 104 ? 50.590 12.387 -40.262 1.00 59.34 104 ALA A N 1
ATOM 811 C CA . ALA A 1 104 ? 51.373 13.549 -40.670 1.00 59.34 104 ALA A CA 1
ATOM 812 C C . ALA A 1 104 ? 50.947 14.005 -42.077 1.00 59.34 104 ALA A C 1
ATOM 814 O O . ALA A 1 104 ? 51.099 13.258 -43.040 1.00 59.34 104 ALA A O 1
ATOM 815 N N . GLY A 1 105 ? 50.395 15.218 -42.172 1.00 68.06 105 GLY A N 1
ATOM 816 C CA . GLY A 1 105 ? 49.907 15.807 -43.422 1.00 68.06 105 GLY A CA 1
ATOM 817 C C . GLY A 1 105 ? 48.478 15.424 -43.822 1.00 68.06 105 GLY A C 1
ATOM 818 O O . GLY A 1 105 ? 47.991 15.960 -44.809 1.00 68.06 105 GLY A O 1
ATOM 819 N N . GLY A 1 106 ? 47.775 14.569 -43.065 1.00 73.75 106 GLY A N 1
ATOM 820 C CA . GLY A 1 106 ? 46.421 14.123 -43.421 1.00 73.75 106 GLY A CA 1
ATOM 821 C C . GLY A 1 106 ? 45.426 15.282 -43.545 1.00 73.75 106 GLY A C 1
ATOM 822 O O . GLY A 1 106 ? 44.804 15.454 -44.589 1.00 73.75 106 GLY A O 1
ATOM 823 N N . ILE A 1 107 ? 45.338 16.133 -42.516 1.00 71.75 107 ILE A N 1
ATOM 824 C CA . ILE A 1 107 ? 44.479 17.333 -42.519 1.00 71.75 107 ILE A CA 1
ATOM 825 C C . ILE A 1 107 ? 44.916 18.326 -43.613 1.00 71.75 107 ILE A C 1
ATOM 827 O O . ILE A 1 107 ? 44.067 18.875 -44.321 1.00 71.75 107 ILE A O 1
ATOM 831 N N . ASP A 1 108 ? 46.229 18.509 -43.781 1.00 74.19 108 ASP A N 1
ATOM 832 C CA . ASP A 1 108 ? 46.818 19.457 -44.735 1.00 74.19 108 ASP A CA 1
ATOM 833 C C . ASP A 1 108 ? 46.606 19.041 -46.204 1.00 74.19 108 ASP A C 1
ATOM 835 O O . ASP A 1 108 ? 46.452 19.904 -47.066 1.00 74.19 108 ASP A O 1
ATOM 839 N N . GLU A 1 109 ? 46.557 17.741 -46.513 1.00 69.88 109 GLU A N 1
ATOM 840 C CA . GLU A 1 109 ? 46.329 17.232 -47.876 1.00 69.88 109 GLU A CA 1
ATOM 841 C C . GLU A 1 109 ? 44.906 17.500 -48.393 1.00 69.88 109 GLU A C 1
ATOM 843 O O . GLU A 1 109 ? 44.717 17.666 -49.598 1.00 69.88 109 GLU A O 1
ATOM 848 N N . PHE A 1 110 ? 43.900 17.553 -47.514 1.00 67.06 110 PHE A N 1
ATOM 849 C CA . PHE A 1 110 ? 42.494 17.701 -47.917 1.00 67.06 110 PHE A CA 1
ATOM 850 C C . PHE A 1 110 ? 41.970 19.130 -47.788 1.00 67.06 110 PHE A C 1
ATOM 852 O O . PHE A 1 110 ? 41.280 19.609 -48.688 1.00 67.06 110 PHE A O 1
ATOM 859 N N . PHE A 1 111 ? 42.288 19.823 -46.690 1.00 73.31 111 PHE A N 1
ATOM 860 C CA . PHE A 1 111 ? 41.887 21.223 -46.498 1.00 73.31 111 PHE A CA 1
ATOM 861 C C . PHE A 1 111 ? 42.875 22.217 -47.124 1.00 73.31 111 PHE A C 1
ATOM 863 O O . PHE A 1 111 ? 42.571 23.406 -47.217 1.00 73.31 111 PHE A O 1
ATOM 870 N N . GLY A 1 112 ? 44.0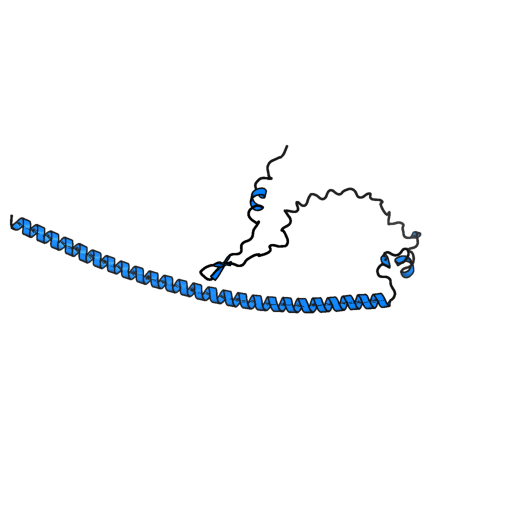21 21.724 -47.605 1.00 70.19 112 GLY A N 1
ATOM 871 C CA . GLY A 1 112 ? 45.161 22.545 -47.980 1.00 70.19 112 GLY A CA 1
ATOM 872 C C . GLY A 1 112 ? 45.946 22.962 -46.739 1.00 70.19 112 GLY A C 1
ATOM 873 O O . GLY A 1 112 ? 45.378 23.237 -45.682 1.00 70.19 112 GLY A O 1
ATOM 874 N N . SER A 1 113 ? 47.271 23.022 -46.861 1.00 70.12 113 SER A N 1
ATOM 875 C CA . SER A 1 113 ? 48.113 23.583 -45.809 1.00 70.12 113 SER A CA 1
ATOM 876 C C . SER A 1 113 ? 47.692 25.027 -45.547 1.00 70.12 113 SER A C 1
ATOM 878 O O . SER A 1 113 ? 47.671 25.842 -46.472 1.00 70.12 113 SER A O 1
ATOM 880 N N . VAL A 1 114 ? 47.385 25.355 -44.292 1.00 69.56 114 VAL A N 1
ATOM 881 C CA . VAL A 1 114 ? 47.188 26.751 -43.881 1.00 69.56 114 VAL A CA 1
ATOM 882 C C . VAL A 1 114 ? 48.481 27.515 -44.205 1.00 69.56 114 VAL A C 1
ATOM 884 O O . VAL A 1 114 ? 49.537 27.124 -43.694 1.00 69.56 114 VAL A O 1
ATOM 887 N N . PRO A 1 115 ? 48.446 28.555 -45.062 1.00 63.41 115 PRO A N 1
ATOM 888 C CA . PRO A 1 115 ? 49.644 29.300 -45.411 1.00 63.41 115 PRO A CA 1
ATOM 889 C C . PRO A 1 115 ? 50.240 29.943 -44.158 1.00 63.41 115 PRO A C 1
ATOM 891 O O . PRO A 1 115 ? 49.532 30.552 -43.361 1.00 63.41 115 PRO A O 1
ATOM 894 N N . GLU A 1 116 ? 51.561 29.828 -44.002 1.00 55.69 116 GLU A N 1
ATOM 895 C CA . GLU A 1 116 ? 52.326 30.310 -42.838 1.00 55.69 116 GLU A CA 1
ATOM 896 C C . GLU A 1 116 ? 52.020 31.775 -42.468 1.00 55.69 116 GLU A C 1
ATOM 898 O O . GLU A 1 116 ? 52.108 32.155 -41.306 1.00 55.69 116 GLU A O 1
ATOM 903 N N . ALA A 1 117 ? 51.619 32.588 -43.451 1.00 53.94 117 ALA A N 1
ATOM 904 C CA . ALA A 1 117 ? 51.281 33.999 -43.286 1.00 53.94 117 ALA A CA 1
ATOM 905 C C . ALA A 1 117 ? 49.990 34.260 -42.482 1.00 53.94 117 ALA A C 1
ATOM 907 O O . ALA A 1 117 ? 49.784 35.382 -42.035 1.00 53.94 117 ALA A O 1
ATOM 908 N N . GLU A 1 118 ? 49.131 33.255 -42.280 1.00 52.03 118 GLU A N 1
ATOM 909 C CA . GLU A 1 118 ? 47.913 33.371 -41.459 1.00 52.03 118 GLU A CA 1
ATOM 910 C C . GLU A 1 118 ? 48.087 32.775 -40.046 1.00 52.03 118 GLU A C 1
ATOM 912 O O . GLU A 1 118 ? 47.178 32.854 -39.220 1.00 52.03 118 GLU A O 1
ATOM 917 N N . ARG A 1 119 ? 49.272 32.230 -39.718 1.00 55.06 119 ARG A N 1
ATOM 918 C CA . ARG A 1 119 ? 49.613 31.702 -38.381 1.00 55.06 119 ARG A CA 1
ATOM 919 C C . ARG A 1 119 ? 50.149 32.770 -37.416 1.00 55.06 119 ARG A C 1
ATOM 921 O O . ARG A 1 119 ? 50.836 32.439 -36.459 1.00 55.06 119 ARG A O 1
ATOM 928 N N . GLU A 1 120 ? 49.819 34.043 -37.613 1.00 51.16 120 GLU A N 1
ATOM 929 C CA . GLU A 1 120 ? 50.233 35.126 -36.699 1.00 51.16 120 GLU A CA 1
ATOM 930 C C . GLU A 1 120 ? 49.441 35.173 -35.371 1.00 51.16 120 GLU A C 1
ATOM 932 O O . GLU A 1 120 ? 49.599 36.107 -34.592 1.00 51.16 120 GLU A O 1
ATOM 937 N N . GLY A 1 121 ? 48.601 34.174 -35.071 1.00 54.09 121 GLY A N 1
ATOM 938 C CA . GLY A 1 121 ? 47.730 34.191 -33.886 1.00 54.09 121 GLY A CA 1
ATOM 939 C C . GLY A 1 121 ? 47.772 32.970 -32.968 1.00 54.09 121 GLY A C 1
ATOM 940 O O . GLY A 1 121 ? 47.033 32.959 -31.988 1.00 54.09 121 GLY A O 1
ATOM 941 N N . VAL A 1 122 ? 48.581 31.943 -33.249 1.00 51.81 122 VAL A N 1
ATOM 942 C CA . VAL A 1 122 ? 48.696 30.774 -32.358 1.00 51.81 122 VAL A CA 1
ATOM 943 C C . VAL A 1 122 ? 50.157 30.569 -31.995 1.00 51.81 122 VAL A C 1
ATOM 945 O O . VAL A 1 122 ? 50.876 29.789 -32.617 1.00 51.81 122 VAL A O 1
ATOM 948 N N . GLU A 1 123 ? 50.592 31.280 -30.958 1.00 51.34 123 GLU A N 1
ATOM 949 C CA . GLU A 1 123 ? 51.704 30.808 -30.146 1.00 51.34 123 GLU A CA 1
ATOM 950 C C . GLU A 1 123 ? 51.268 29.466 -29.550 1.00 51.34 123 GLU A C 1
ATOM 952 O O . GLU A 1 123 ? 50.391 29.407 -28.688 1.00 51.34 123 GLU A O 1
ATOM 957 N N . VAL A 1 124 ? 51.848 28.365 -30.034 1.00 51.47 124 VAL A N 1
ATOM 958 C CA . VAL A 1 124 ? 51.864 27.125 -29.257 1.00 51.47 124 VAL A CA 1
ATOM 959 C C . VAL A 1 124 ? 52.756 27.432 -28.066 1.00 51.47 124 VAL A C 1
ATOM 961 O O . VAL A 1 124 ? 53.975 27.264 -28.129 1.00 51.47 124 VAL A O 1
ATOM 964 N N . GLY A 1 125 ? 52.149 27.967 -27.009 1.00 42.09 125 GLY A N 1
ATOM 965 C CA . GLY A 1 125 ? 52.783 28.035 -25.713 1.00 42.09 125 GLY A CA 1
ATOM 966 C C . GLY A 1 125 ? 53.255 26.628 -25.393 1.00 42.09 125 GLY A C 1
ATOM 967 O O . GLY A 1 125 ? 52.452 25.705 -25.261 1.00 42.09 125 GLY A O 1
ATOM 968 N N . GLN A 1 126 ? 54.569 26.450 -25.297 1.00 44.53 126 GLN A N 1
ATOM 969 C CA . GLN A 1 126 ? 55.110 25.411 -24.440 1.00 44.53 126 GLN A CA 1
ATOM 970 C C . GLN A 1 126 ? 54.761 25.822 -23.010 1.00 44.53 126 GLN A C 1
ATOM 972 O O . GLN A 1 126 ? 55.610 26.294 -22.261 1.00 44.53 126 GLN A O 1
ATOM 977 N N . GLU A 1 127 ? 53.486 25.716 -22.650 1.00 42.34 127 GLU A N 1
ATOM 978 C CA . GLU A 1 127 ? 53.127 25.577 -21.256 1.00 42.34 127 GLU A CA 1
ATOM 979 C C . GLU A 1 127 ? 53.633 24.183 -20.892 1.00 42.34 127 GLU A C 1
ATOM 981 O O . GLU A 1 127 ? 53.029 23.159 -21.221 1.00 42.34 127 GLU A O 1
ATOM 986 N N . GLU A 1 128 ? 54.823 24.141 -20.280 1.00 47.25 128 GLU A N 1
ATOM 987 C CA . GLU A 1 128 ? 55.098 23.079 -19.320 1.00 47.25 128 GLU A CA 1
ATOM 988 C C . GLU A 1 128 ? 53.829 22.944 -18.476 1.00 47.25 128 GLU A C 1
ATOM 990 O O . GLU A 1 128 ? 53.314 23.974 -18.030 1.00 47.25 128 GLU A O 1
ATOM 995 N N . PRO A 1 129 ? 53.264 21.737 -18.318 1.00 43.75 129 PRO A N 1
ATOM 996 C CA . PRO A 1 129 ? 52.070 21.589 -17.517 1.00 43.75 129 PRO A CA 1
ATOM 997 C C . PRO A 1 129 ? 52.451 22.017 -16.104 1.00 43.75 129 PRO A C 1
ATOM 999 O O . PRO A 1 129 ? 53.094 21.260 -15.377 1.00 43.75 129 PRO A O 1
ATOM 1002 N N . GLU A 1 130 ? 52.097 23.245 -15.719 1.00 51.47 130 GLU A N 1
ATOM 1003 C CA . GLU A 1 130 ? 52.014 23.584 -14.314 1.00 51.47 130 GLU A CA 1
ATOM 1004 C C . GLU A 1 130 ? 51.102 22.510 -13.735 1.00 51.47 130 GLU A C 1
ATOM 1006 O O . GLU A 1 130 ? 49.981 22.310 -14.215 1.00 51.47 130 GLU A O 1
ATOM 1011 N N . GLU A 1 131 ? 51.620 21.744 -12.774 1.00 51.28 131 GLU A N 1
ATOM 1012 C CA . GLU A 1 131 ? 50.801 20.898 -11.923 1.00 51.28 131 GLU A CA 1
ATOM 1013 C C . GLU A 1 131 ? 49.783 21.825 -11.258 1.00 51.28 131 GLU A C 1
ATOM 1015 O O . GLU A 1 131 ? 49.995 22.357 -10.168 1.00 51.28 131 GLU A O 1
ATOM 1020 N N . ALA A 1 132 ? 48.664 22.051 -11.943 1.00 44.22 132 ALA A N 1
ATOM 1021 C CA . ALA A 1 132 ? 47.458 22.569 -11.363 1.00 44.22 132 ALA A CA 1
ATOM 1022 C C . ALA A 1 132 ? 47.047 21.504 -10.357 1.00 44.22 132 ALA A C 1
ATOM 1024 O O . ALA A 1 132 ? 46.370 20.529 -10.690 1.00 44.22 132 ALA A O 1
ATOM 1025 N N . GLY A 1 133 ? 47.548 21.663 -9.131 1.00 45.59 133 GLY A N 1
ATOM 1026 C CA . GLY A 1 133 ? 47.075 20.956 -7.965 1.00 45.59 133 GLY A CA 1
ATOM 1027 C C . GLY A 1 133 ? 45.573 21.154 -7.935 1.00 45.59 133 GLY A C 1
ATOM 1028 O O . GLY A 1 133 ? 45.078 22.215 -7.557 1.00 45.59 133 GLY A O 1
ATOM 1029 N N . MET A 1 134 ? 44.860 20.140 -8.417 1.00 37.84 134 MET A N 1
ATOM 1030 C CA . MET A 1 134 ? 43.420 20.043 -8.307 1.00 37.84 134 MET A CA 1
ATOM 1031 C C . MET A 1 134 ? 43.128 20.278 -6.823 1.00 37.84 134 MET A C 1
ATOM 1033 O O . MET A 1 134 ? 43.720 19.565 -6.005 1.00 37.84 134 MET A O 1
ATOM 1037 N N . PRO A 1 135 ? 42.312 21.276 -6.421 1.00 47.12 135 PRO A N 1
ATOM 1038 C CA . PRO A 1 135 ? 41.882 21.332 -5.035 1.00 47.12 135 PRO A CA 1
ATOM 1039 C C . PRO A 1 135 ? 41.223 19.985 -4.786 1.00 47.12 135 PRO A C 1
ATOM 1041 O O . PRO A 1 135 ? 40.273 19.647 -5.491 1.00 47.12 135 PRO A O 1
ATOM 1044 N N . GLY A 1 136 ? 41.835 19.191 -3.902 1.00 43.44 136 GLY A N 1
ATOM 1045 C CA . GLY A 1 136 ? 41.510 17.786 -3.732 1.00 43.44 136 GLY A CA 1
ATOM 1046 C C . GLY A 1 136 ? 40.004 17.632 -3.660 1.00 43.44 136 GLY A C 1
ATOM 1047 O O . GLY A 1 136 ? 39.377 18.035 -2.682 1.00 43.44 136 GLY A O 1
ATOM 1048 N N . VAL A 1 137 ? 39.414 17.080 -4.719 1.00 41.88 137 VAL A N 1
ATOM 1049 C CA . VAL A 1 137 ? 38.135 16.416 -4.574 1.00 41.88 137 VAL A CA 1
ATOM 1050 C C . VAL A 1 137 ? 38.495 15.253 -3.677 1.00 41.88 137 VAL A C 1
ATOM 1052 O O . VAL A 1 137 ? 39.170 14.323 -4.114 1.00 41.88 137 VAL A O 1
ATOM 1055 N N . GLU A 1 138 ? 38.154 15.361 -2.395 1.00 43.50 138 GLU A N 1
ATOM 1056 C CA . GLU A 1 138 ? 38.081 14.193 -1.536 1.00 43.50 138 GLU A CA 1
ATOM 1057 C C . GLU A 1 138 ? 37.082 13.263 -2.218 1.00 43.50 138 GLU A C 1
ATOM 1059 O O . GLU A 1 138 ? 35.864 13.406 -2.094 1.00 43.50 138 GLU A O 1
ATOM 1064 N N . VAL A 1 139 ? 37.614 12.359 -3.039 1.00 42.22 139 VAL A N 1
ATOM 1065 C CA . VAL A 1 139 ? 36.901 11.185 -3.496 1.00 42.22 139 VAL A CA 1
ATOM 1066 C C . VAL A 1 139 ? 36.633 10.431 -2.206 1.00 42.22 139 VAL A C 1
ATOM 1068 O O . VAL A 1 139 ? 37.512 9.767 -1.656 1.00 42.22 139 VAL A O 1
ATOM 1071 N N . GLY A 1 140 ? 35.436 10.639 -1.654 1.00 47.16 140 GLY A N 1
ATOM 1072 C CA . GLY A 1 140 ? 34.915 9.779 -0.605 1.00 47.16 140 GLY A CA 1
ATOM 1073 C C . GLY A 1 140 ? 35.083 8.329 -1.064 1.00 47.16 140 GLY A C 1
ATOM 1074 O O . GLY A 1 140 ? 35.031 8.089 -2.273 1.00 47.16 140 GLY A O 1
ATOM 1075 N N . PRO A 1 141 ? 35.336 7.382 -0.144 1.00 49.59 141 PRO A N 1
ATOM 1076 C CA . PRO A 1 141 ? 35.775 6.041 -0.510 1.00 49.59 141 PRO A CA 1
ATOM 1077 C C . PRO A 1 141 ? 34.893 5.472 -1.620 1.00 49.59 141 PRO A C 1
ATOM 1079 O O . PRO A 1 141 ? 33.667 5.500 -1.484 1.00 49.59 141 PRO A O 1
ATOM 1082 N N . GLU A 1 142 ? 35.518 5.007 -2.705 1.00 46.81 142 GLU A N 1
ATOM 1083 C CA . GLU A 1 142 ? 34.832 4.344 -3.811 1.00 46.81 142 GLU A CA 1
ATOM 1084 C C . GLU A 1 142 ? 33.862 3.309 -3.238 1.00 46.81 142 GLU A C 1
ATOM 1086 O O . GLU A 1 142 ? 34.248 2.423 -2.471 1.00 46.81 142 GLU A O 1
ATOM 1091 N N . VAL A 1 143 ? 32.576 3.465 -3.558 1.00 49.44 143 VAL A N 1
ATOM 1092 C CA . VAL A 1 143 ? 31.572 2.458 -3.227 1.00 49.44 143 VAL A CA 1
ATOM 1093 C C . VAL A 1 143 ? 31.929 1.232 -4.069 1.00 49.44 143 VAL A C 1
ATOM 1095 O O . VAL A 1 143 ? 31.930 1.360 -5.294 1.00 49.44 143 VAL A O 1
ATOM 1098 N N . PRO A 1 144 ? 32.266 0.074 -3.470 1.00 49.44 144 PRO A N 1
ATOM 1099 C CA . PRO A 1 144 ? 32.614 -1.103 -4.252 1.00 49.44 144 PRO A CA 1
ATOM 1100 C C . PRO A 1 144 ? 31.422 -1.478 -5.137 1.00 49.44 144 PRO A C 1
ATOM 1102 O O . PRO A 1 144 ? 30.298 -1.617 -4.652 1.00 49.44 144 PRO A O 1
ATOM 1105 N N . GLU A 1 145 ? 31.679 -1.605 -6.440 1.00 53.75 145 GLU A N 1
ATOM 1106 C CA . GLU A 1 145 ? 30.668 -1.787 -7.493 1.00 53.75 145 GLU A CA 1
ATOM 1107 C C . GLU A 1 145 ? 29.929 -3.135 -7.419 1.00 53.75 145 GLU A C 1
ATOM 1109 O O . GLU A 1 145 ? 28.988 -3.374 -8.172 1.00 53.75 145 GLU A O 1
ATOM 1114 N N . GLU A 1 146 ? 30.289 -4.014 -6.483 1.00 49.00 146 GLU A N 1
ATOM 1115 C CA . GLU A 1 146 ? 29.755 -5.369 -6.409 1.00 49.00 146 GLU A CA 1
ATOM 1116 C C . GLU A 1 146 ? 29.430 -5.745 -4.958 1.00 49.00 146 GLU A C 1
ATOM 1118 O O . GLU A 1 146 ? 30.231 -6.326 -4.229 1.00 49.00 146 GLU A O 1
ATOM 1123 N N . ALA A 1 147 ? 28.212 -5.423 -4.515 1.00 48.00 147 ALA A N 1
ATOM 1124 C CA . ALA A 1 147 ? 27.608 -6.128 -3.390 1.00 48.00 147 ALA A CA 1
ATOM 1125 C C . ALA A 1 147 ? 27.094 -7.484 -3.901 1.00 48.00 147 ALA A C 1
ATOM 1127 O O . ALA A 1 147 ? 25.933 -7.610 -4.297 1.00 48.00 147 ALA A O 1
ATOM 1128 N N . GLU A 1 148 ? 27.962 -8.496 -3.932 1.00 50.91 148 GLU A N 1
ATOM 1129 C CA . GLU A 1 148 ? 27.546 -9.869 -4.218 1.00 50.91 148 GLU A CA 1
ATOM 1130 C C . GLU A 1 148 ? 26.621 -10.369 -3.093 1.00 50.91 148 GLU A C 1
ATOM 1132 O O . GLU A 1 148 ? 27.012 -10.537 -1.936 1.00 50.91 148 GLU A O 1
ATOM 1137 N N . ILE A 1 149 ? 25.344 -10.584 -3.424 1.00 51.62 149 ILE A N 1
ATOM 1138 C CA . ILE A 1 149 ? 24.394 -11.264 -2.541 1.00 51.62 149 ILE A CA 1
ATOM 1139 C C . ILE A 1 149 ? 24.721 -12.760 -2.600 1.00 51.62 149 ILE A C 1
ATOM 1141 O O . ILE A 1 149 ? 24.237 -13.461 -3.487 1.00 51.62 149 ILE A O 1
ATOM 1145 N N . GLU A 1 150 ? 25.534 -13.257 -1.667 1.00 50.06 150 GLU A N 1
ATOM 1146 C CA . GLU A 1 150 ? 25.927 -14.674 -1.677 1.00 50.06 150 GLU A CA 1
ATOM 1147 C C . GLU A 1 150 ? 24.805 -15.635 -1.245 1.00 50.06 150 GLU A C 1
ATOM 1149 O O . GLU A 1 150 ? 24.785 -16.782 -1.688 1.00 50.06 150 GLU A O 1
ATOM 1154 N N . GLU A 1 151 ? 23.836 -15.219 -0.415 1.00 50.19 151 GLU A N 1
ATOM 1155 C CA . GLU A 1 151 ? 22.806 -16.161 0.045 1.00 50.19 151 GLU A CA 1
ATOM 1156 C C . GLU A 1 151 ? 21.474 -15.508 0.451 1.00 50.19 151 GLU A C 1
ATOM 1158 O O . GLU A 1 151 ? 21.407 -14.639 1.324 1.00 50.19 151 GLU A O 1
ATOM 1163 N N . VAL A 1 152 ? 20.379 -15.990 -0.150 1.00 49.66 152 VAL A N 1
ATOM 1164 C CA . VAL A 1 152 ? 18.998 -15.683 0.250 1.00 49.66 152 VAL A CA 1
ATOM 1165 C C . VAL A 1 152 ? 18.496 -16.801 1.162 1.00 49.66 152 VAL A C 1
ATOM 1167 O O . VAL A 1 152 ? 18.082 -17.863 0.693 1.00 49.66 152 VAL A O 1
ATOM 1170 N N . ILE A 1 153 ? 18.495 -16.568 2.475 1.00 52.44 153 ILE A N 1
ATOM 1171 C CA . ILE A 1 153 ? 18.016 -17.560 3.447 1.00 52.44 153 ILE A CA 1
ATOM 1172 C C . ILE A 1 153 ? 16.546 -17.282 3.782 1.00 52.44 153 ILE A C 1
ATOM 1174 O O . ILE A 1 153 ? 16.172 -16.176 4.183 1.00 52.44 153 ILE A O 1
ATOM 1178 N N . LYS A 1 154 ? 15.692 -18.303 3.633 1.00 45.19 154 LYS A N 1
ATOM 1179 C CA . LYS A 1 154 ? 14.258 -18.229 3.950 1.00 45.19 154 LYS A CA 1
ATOM 1180 C C . LYS A 1 154 ? 14.029 -18.458 5.446 1.00 45.19 154 LYS A C 1
ATOM 1182 O O . LYS A 1 154 ? 14.185 -19.577 5.933 1.00 45.19 154 LYS A O 1
ATOM 1187 N N . GLY A 1 155 ? 13.620 -17.416 6.166 1.00 50.16 155 GLY A N 1
ATOM 1188 C CA . GLY A 1 155 ? 13.221 -17.530 7.569 1.00 50.16 155 GLY A CA 1
ATOM 1189 C C . GLY A 1 155 ? 11.820 -18.145 7.750 1.00 50.16 155 GLY A C 1
ATOM 1190 O O . GLY A 1 155 ? 10.984 -18.079 6.835 1.00 50.16 155 GLY A O 1
ATOM 1191 N N . PRO A 1 156 ? 11.519 -18.727 8.928 1.00 37.50 156 PRO A N 1
ATOM 1192 C CA . PRO A 1 156 ? 10.178 -19.206 9.253 1.00 37.50 156 PRO A CA 1
ATOM 1193 C C . PRO A 1 156 ? 9.215 -18.011 9.298 1.00 37.50 156 PRO A C 1
ATOM 1195 O O . PRO A 1 156 ? 9.297 -17.163 10.178 1.00 37.50 156 PRO A O 1
ATOM 1198 N N . GLY A 1 157 ? 8.339 -17.925 8.294 1.00 44.12 157 GLY A N 1
ATOM 1199 C CA . GLY A 1 157 ? 7.432 -16.791 8.074 1.00 44.12 157 GLY A CA 1
ATOM 1200 C C . GLY A 1 157 ? 7.546 -16.141 6.690 1.00 44.12 157 GLY A C 1
ATOM 1201 O O . GLY A 1 157 ? 6.728 -15.292 6.361 1.00 44.12 157 GLY A O 1
ATOM 1202 N N . GLY A 1 158 ? 8.509 -16.553 5.855 1.00 42.22 158 GLY A N 1
ATOM 1203 C CA . GLY A 1 158 ? 8.644 -16.047 4.481 1.00 42.22 158 GLY A CA 1
ATOM 1204 C C . GLY A 1 158 ? 9.430 -14.738 4.347 1.00 42.22 158 GLY A C 1
ATOM 1205 O O . GLY A 1 158 ? 9.488 -14.186 3.255 1.00 42.22 158 GLY A O 1
ATOM 1206 N N . ILE A 1 159 ? 10.062 -14.270 5.426 1.00 36.84 159 ILE A N 1
ATOM 1207 C CA . ILE A 1 159 ? 10.976 -13.123 5.404 1.00 36.84 159 ILE A CA 1
ATOM 1208 C C . ILE A 1 159 ? 12.317 -13.581 4.809 1.00 36.84 159 ILE A C 1
ATOM 1210 O O . ILE A 1 159 ? 12.893 -14.573 5.266 1.00 36.84 159 ILE A O 1
ATOM 1214 N N . LEU A 1 160 ? 12.789 -12.871 3.782 1.00 39.66 160 LEU A N 1
ATOM 1215 C CA . LEU A 1 160 ? 14.108 -13.061 3.177 1.00 39.66 160 LEU A CA 1
ATOM 1216 C C . LEU A 1 160 ? 15.111 -12.171 3.918 1.00 39.66 160 LEU A C 1
ATOM 1218 O O . LEU A 1 160 ? 14.903 -10.963 4.011 1.00 39.66 160 LEU A O 1
ATOM 1222 N N . VAL A 1 161 ? 16.174 -12.763 4.463 1.00 45.44 161 VAL A N 1
ATOM 1223 C CA . VAL A 1 161 ? 17.255 -12.024 5.134 1.00 45.44 161 VAL A CA 1
ATOM 1224 C C . VAL A 1 161 ? 18.480 -12.052 4.230 1.00 45.44 161 VAL A C 1
ATOM 1226 O O . VAL A 1 161 ? 18.983 -13.129 3.916 1.00 45.44 161 VAL A O 1
ATOM 1229 N N . LEU A 1 162 ? 18.941 -10.873 3.810 1.00 42.59 162 LEU A N 1
ATOM 1230 C CA . LEU A 1 162 ? 20.171 -10.701 3.038 1.00 42.59 162 LEU A CA 1
ATOM 1231 C C . LEU A 1 162 ? 21.347 -10.603 4.016 1.00 42.59 162 LEU A C 1
ATOM 1233 O O . LEU A 1 162 ? 21.352 -9.733 4.888 1.00 42.59 162 LEU A O 1
ATOM 1237 N N . LYS A 1 163 ? 22.329 -11.501 3.901 1.00 45.62 163 LYS A N 1
ATOM 1238 C CA . LYS A 1 163 ? 23.610 -11.356 4.601 1.00 45.62 163 LYS A CA 1
ATOM 1239 C C . LYS A 1 163 ? 24.592 -10.644 3.680 1.00 45.62 163 LYS A C 1
ATOM 1241 O O . LYS A 1 163 ? 25.113 -11.258 2.761 1.00 45.62 163 LYS A O 1
ATOM 1246 N N . THR A 1 164 ? 24.859 -9.375 3.952 1.00 42.00 164 THR A N 1
ATOM 1247 C CA . THR A 1 164 ? 26.004 -8.659 3.383 1.00 42.00 164 THR A CA 1
ATOM 1248 C C . THR A 1 164 ? 27.139 -8.718 4.402 1.00 42.00 164 THR A C 1
ATOM 1250 O O . THR A 1 164 ? 26.988 -8.235 5.528 1.00 42.00 164 THR A O 1
ATOM 1253 N N . VAL A 1 165 ? 28.258 -9.350 4.050 1.00 51.62 165 VAL A N 1
ATOM 1254 C CA . VAL A 1 165 ? 29.519 -9.162 4.781 1.00 51.62 165 VAL A CA 1
ATOM 1255 C C . VAL A 1 165 ? 30.112 -7.835 4.288 1.00 51.62 165 VAL A C 1
ATOM 1257 O O . VAL A 1 165 ? 30.036 -7.536 3.105 1.00 51.62 165 VAL A O 1
ATOM 1260 N N . ASP A 1 166 ? 30.628 -7.024 5.211 1.00 49.34 166 ASP A N 1
ATOM 1261 C CA . ASP A 1 166 ? 31.291 -5.728 4.976 1.00 49.34 166 ASP A CA 1
ATOM 1262 C C . ASP A 1 166 ? 30.450 -4.492 4.615 1.00 49.34 166 ASP A C 1
ATOM 1264 O O . ASP A 1 166 ? 30.698 -3.773 3.655 1.00 49.34 166 ASP A O 1
ATOM 1268 N N . TRP A 1 167 ? 29.542 -4.122 5.526 1.00 39.69 167 TRP A N 1
ATOM 1269 C CA . TRP A 1 167 ? 29.105 -2.718 5.681 1.00 39.69 167 TRP A CA 1
ATOM 1270 C C . TRP A 1 167 ? 29.470 -2.100 7.042 1.00 39.69 167 TRP A C 1
ATOM 1272 O O . TRP A 1 167 ? 29.583 -0.884 7.188 1.00 39.69 167 TRP A O 1
ATOM 1282 N N . TYR A 1 168 ? 29.695 -2.929 8.067 1.00 39.28 168 TYR A N 1
ATOM 1283 C CA . TYR A 1 168 ? 29.859 -2.454 9.446 1.00 39.28 168 TYR A CA 1
ATOM 1284 C C . TYR A 1 168 ? 31.244 -1.863 9.764 1.00 39.28 168 TYR A C 1
ATOM 1286 O O . TYR A 1 168 ? 31.360 -1.102 10.726 1.00 39.28 168 TYR A O 1
ATOM 1294 N N . PHE A 1 169 ? 32.283 -2.166 8.977 1.00 36.00 169 PHE A N 1
ATOM 1295 C CA . PHE A 1 169 ? 33.623 -1.596 9.181 1.00 36.00 169 PHE A CA 1
ATOM 1296 C C . PHE A 1 169 ? 33.756 -0.163 8.641 1.00 36.00 169 PHE A C 1
ATOM 1298 O O . PHE A 1 169 ? 34.429 0.658 9.259 1.00 36.00 169 PHE A O 1
ATOM 1305 N N . TRP A 1 170 ? 33.047 0.177 7.562 1.00 38.34 170 TRP A N 1
ATOM 1306 C CA . TRP A 1 170 ? 33.201 1.452 6.854 1.00 38.34 170 TRP A CA 1
ATOM 1307 C C . TRP A 1 170 ? 32.648 2.668 7.623 1.00 38.34 170 TRP A C 1
ATOM 1309 O O . TRP A 1 170 ? 33.257 3.734 7.656 1.00 38.34 170 TRP A O 1
ATOM 1319 N N . ILE A 1 171 ? 31.534 2.505 8.346 1.00 39.50 171 ILE A N 1
ATOM 1320 C CA . ILE A 1 171 ? 30.898 3.605 9.101 1.00 39.50 171 ILE A CA 1
ATOM 1321 C C . ILE A 1 171 ? 31.709 4.004 10.352 1.00 39.50 171 ILE A C 1
ATOM 1323 O O . ILE A 1 171 ? 31.560 5.119 10.860 1.00 39.50 171 ILE A O 1
ATOM 1327 N N . ARG A 1 172 ? 32.581 3.128 10.874 1.00 37.47 172 ARG A N 1
ATOM 1328 C CA . ARG A 1 172 ? 33.314 3.406 12.121 1.00 37.47 172 ARG A CA 1
ATOM 1329 C C . ARG A 1 172 ? 34.514 4.342 11.926 1.00 37.47 172 ARG A C 1
ATOM 1331 O O . ARG A 1 172 ? 34.813 5.098 12.849 1.00 37.47 172 ARG A O 1
ATOM 1338 N N . ASP A 1 173 ? 35.141 4.341 10.751 1.00 34.62 173 ASP A N 1
ATOM 1339 C CA . ASP A 1 173 ? 36.332 5.164 10.474 1.00 34.62 173 ASP A CA 1
ATOM 1340 C C . ASP A 1 173 ? 36.006 6.621 10.117 1.00 34.62 173 ASP A C 1
ATOM 1342 O O . ASP A 1 173 ? 36.769 7.527 10.457 1.00 34.62 173 ASP A O 1
ATOM 1346 N N . LEU A 1 174 ? 34.813 6.896 9.577 1.00 40.00 174 LEU A N 1
ATOM 1347 C CA . LEU A 1 174 ? 34.360 8.266 9.284 1.00 40.00 174 LEU A CA 1
ATOM 1348 C C . LEU A 1 174 ? 34.223 9.157 10.534 1.00 40.00 174 LEU A C 1
ATOM 1350 O O . LEU A 1 174 ? 34.200 10.380 10.418 1.00 40.00 174 LEU A O 1
ATOM 1354 N N . LYS A 1 175 ? 34.155 8.580 11.742 1.00 43.56 175 LYS A N 1
ATOM 1355 C CA . LYS A 1 175 ? 34.030 9.343 12.998 1.00 43.56 175 LYS A CA 1
ATOM 1356 C C . LYS A 1 175 ? 35.353 9.697 13.684 1.00 43.56 175 LYS A C 1
ATOM 1358 O O . LYS A 1 175 ? 35.308 10.432 14.668 1.00 43.56 175 LYS A O 1
ATOM 1363 N N . TYR A 1 176 ? 36.501 9.213 13.200 1.00 38.09 176 TYR A N 1
ATOM 1364 C CA . TYR A 1 176 ? 37.800 9.449 13.853 1.00 38.09 176 TYR A CA 1
ATOM 1365 C C . TYR A 1 176 ? 38.774 10.344 13.072 1.00 38.09 176 TYR A C 1
ATOM 1367 O O . TYR A 1 176 ? 39.784 10.755 13.637 1.00 38.09 176 TYR A O 1
ATOM 1375 N N . SER A 1 177 ? 38.462 10.730 11.832 1.00 38.50 177 SER A N 1
ATOM 1376 C CA . SER A 1 177 ? 39.388 11.486 10.972 1.00 38.50 177 SER A CA 1
ATOM 1377 C C . SER A 1 177 ? 39.159 13.009 10.958 1.00 38.50 177 SER A C 1
ATOM 1379 O O . SER A 1 177 ? 39.357 13.654 9.936 1.00 38.50 177 SER A O 1
ATOM 1381 N N . SER A 1 178 ? 38.730 13.609 12.079 1.00 43.62 178 SER A N 1
ATOM 1382 C CA . SER A 1 178 ? 38.519 15.069 12.196 1.00 43.62 178 SER A CA 1
ATOM 1383 C C . SER A 1 178 ? 39.348 15.752 13.296 1.00 43.62 178 SER A C 1
ATOM 1385 O O . SER A 1 178 ? 38.976 16.824 13.770 1.00 43.62 178 SER A O 1
ATOM 1387 N N . LEU A 1 179 ? 40.460 15.160 13.741 1.00 43.09 179 LEU A N 1
ATOM 1388 C CA . LEU A 1 179 ? 41.338 15.761 14.753 1.00 43.09 179 LEU A CA 1
ATOM 1389 C C . LEU A 1 179 ? 42.814 15.519 14.426 1.00 43.09 179 LEU A C 1
ATOM 1391 O O . LEU A 1 179 ? 43.413 14.605 14.981 1.00 43.09 179 LEU A O 1
ATOM 1395 N N . HIS A 1 180 ? 43.406 16.370 13.588 1.00 33.66 180 HIS A N 1
ATOM 1396 C CA . HIS A 1 180 ? 44.772 16.879 13.778 1.00 33.66 180 HIS A CA 1
ATOM 1397 C C . HIS A 1 180 ? 44.999 18.085 12.857 1.00 33.66 180 HIS A C 1
ATOM 1399 O O . HIS A 1 180 ? 45.171 17.949 11.651 1.00 33.66 180 HIS A O 1
ATOM 1405 N N . TRP A 1 181 ? 44.973 19.274 13.456 1.00 30.89 181 TRP A N 1
ATOM 1406 C CA . TRP A 1 181 ? 45.563 20.492 12.909 1.00 30.89 181 TRP A CA 1
ATOM 1407 C C . TRP A 1 181 ? 46.627 20.923 13.920 1.00 30.89 181 TRP A C 1
ATOM 1409 O O . TRP A 1 181 ? 46.277 21.341 15.027 1.00 30.89 181 TRP A O 1
ATOM 1419 N N . SER A 1 182 ? 47.901 20.746 13.573 1.00 38.69 182 SER A N 1
ATOM 1420 C CA . SER A 1 182 ? 49.007 21.644 13.918 1.00 38.69 182 SER A CA 1
ATOM 1421 C C . SER A 1 182 ? 50.236 21.309 13.086 1.00 38.69 182 SER A C 1
ATOM 1423 O O . SER A 1 182 ? 50.364 20.137 12.674 1.00 38.69 182 SER A O 1
#

Sequence (182 aa):
MTGIIREELGTMRRDFMTEVVALRGEIGVLRRDFTTEIVAVREEIGVLRRDFTTDIVALRDEIGVLRRDIGDLHTEVAALRGDVAGVRGNVGETGVPRDWWATAGGIDEFFGSVPEAEREGVEVGQEEPEEAGMPGVEVGPEVPEEAEIEEVIKGPGGILVLKTVDWYFWIRDLKYSSLHWS

Foldseek 3Di:
DVVVVVVVVVVVVVVVVVVVVVVVVVVVVVVVVVVVVVVVVVVVVVVVVVVVVVVVVVVVVVVVVVVVVVVVVVVVVVVVVVVVVVVVVVVVVVVQDPCLVVDVCSVCVVVNDDPPVVPPPDDPPPPPPPPPVDPDPPPPPPDPPDQDQPDFDQDDPRDTDTDGDDPVVNVVVVVPPPDDDD

pLDDT: mean 75.22, std 24.57, range [30.89, 98.81]

Organism: NCBI:txid158383

Radius of gyration: 42.61 Å; chains: 1; bounding box: 85×54×121 Å